Protein AF-A0A5E4D8V1-F1 (afdb_monomer_lite)

Organism: Marmota monax (NCBI:txid9995)

pLDDT: mean 94.9, std 6.69, range [61.16,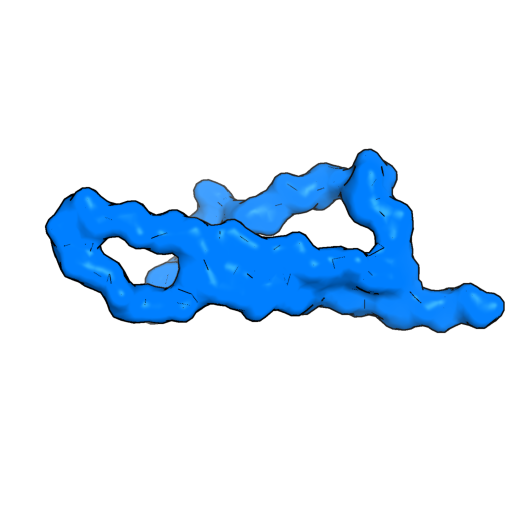 98.25]

InterPro domains:
  IPR007110 Immunoglobulin-like domain [PS50835] (15-50)
  IPR013783 Immunoglobulin-like fold [G3DSA:2.60.40.10] (1-50)
  IPR036179 Immunoglobulin-like domain superfamily [SSF48726] (4-50)
  IPR050199 Immunoglobulin Heavy Variable [PTHR23266] (1-50)

Foldseek 3Di:
DQDDWDKDKDFDDDDDVVDDTDIDIDIDRDDPVVDDDDDWDDDVPGDIDD

Structure (mmCIF, N/CA/C/O backbone):
data_AF-A0A5E4D8V1-F1
#
_entry.id   AF-A0A5E4D8V1-F1
#
loop_
_atom_site.group_PDB
_atom_site.id
_atom_site.type_symbol
_atom_site.label_atom_id
_atom_site.label_alt_id
_atom_site.label_comp_id
_atom_site.label_asym_id
_atom_site.label_entity_id
_atom_site.label_seq_id
_atom_site.pdbx_PDB_ins_code
_atom_site.Cartn_x
_atom_site.Cartn_y
_atom_site.Cartn_z
_atom_site.occupancy
_atom_site.B_iso_or_equiv
_atom_site.auth_seq_id
_atom_site.auth_comp_id
_atom_site.auth_asym_id
_atom_site.auth_atom_id
_atom_site.pdbx_PDB_model_num
ATOM 1 N N . VAL A 1 1 ? 9.435 -3.953 -26.575 1.00 61.16 1 VAL A N 1
ATOM 2 C CA . VAL A 1 1 ? 8.058 -3.598 -26.161 1.00 61.16 1 VAL A CA 1
ATOM 3 C C . VAL A 1 1 ? 8.160 -2.982 -24.782 1.00 61.16 1 VAL A C 1
ATOM 5 O O . VAL A 1 1 ? 8.712 -3.631 -23.907 1.00 61.16 1 VAL A O 1
ATOM 8 N N . GLN A 1 2 ? 7.738 -1.729 -24.621 1.00 67.25 2 GLN A N 1
ATOM 9 C CA . GLN A 1 2 ? 7.644 -1.080 -23.315 1.00 67.25 2 GLN A CA 1
ATOM 10 C C . GLN A 1 2 ? 6.192 -1.221 -22.859 1.00 67.25 2 GLN A C 1
ATOM 12 O O . GLN A 1 2 ? 5.290 -0.762 -23.556 1.00 67.25 2 GLN A O 1
ATOM 17 N N . CYS A 1 3 ? 5.972 -1.939 -21.762 1.00 83.44 3 CYS A N 1
ATOM 18 C CA . CYS A 1 3 ? 4.651 -2.050 -21.156 1.00 83.44 3 CYS A CA 1
ATOM 19 C C . CYS A 1 3 ? 4.367 -0.787 -20.337 1.00 83.44 3 CYS A C 1
ATOM 21 O O . CYS A 1 3 ? 5.282 -0.206 -19.755 1.00 83.44 3 CYS A O 1
ATOM 23 N N . GLU A 1 4 ? 3.109 -0.365 -20.299 1.00 93.94 4 GLU A N 1
ATOM 24 C CA . GLU A 1 4 ? 2.679 0.721 -19.423 1.00 93.94 4 GLU A CA 1
ATOM 25 C C . GLU A 1 4 ? 2.706 0.263 -17.959 1.00 93.94 4 GLU A C 1
ATOM 27 O O . GLU A 1 4 ? 2.387 -0.889 -17.654 1.00 93.94 4 GLU A O 1
ATOM 32 N N . VA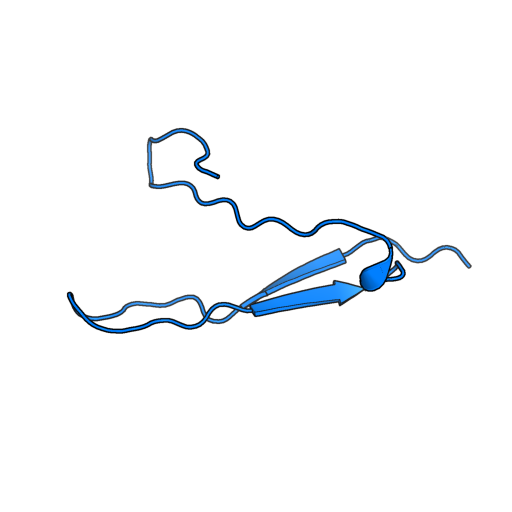L A 1 5 ? 3.101 1.164 -17.058 1.00 95.12 5 VAL A N 1
ATOM 33 C CA . VAL A 1 5 ? 3.100 0.911 -15.614 1.00 95.12 5 VAL A CA 1
ATOM 34 C C . VAL A 1 5 ? 1.665 0.900 -15.107 1.00 95.12 5 VAL A C 1
ATOM 36 O O . VAL A 1 5 ? 0.926 1.858 -15.321 1.00 95.12 5 VAL A O 1
ATOM 39 N N . GLN A 1 6 ? 1.285 -0.153 -14.384 1.00 97.12 6 GLN A N 1
ATOM 40 C CA . GLN A 1 6 ? -0.026 -0.242 -13.743 1.00 97.12 6 GLN A CA 1
ATOM 41 C C . GLN A 1 6 ? 0.073 -0.729 -12.300 1.00 97.12 6 GLN A C 1
ATOM 43 O O . GLN A 1 6 ? 0.817 -1.667 -12.000 1.00 97.12 6 GLN A O 1
ATOM 48 N N . LEU A 1 7 ? -0.732 -0.109 -11.433 1.00 97.06 7 LEU A N 1
ATOM 49 C CA . LEU A 1 7 ? -0.972 -0.498 -10.046 1.00 97.06 7 LEU A CA 1
ATOM 50 C C . LEU A 1 7 ? -2.477 -0.708 -9.860 1.00 97.06 7 LEU A C 1
ATOM 52 O O . LEU A 1 7 ? -3.265 0.187 -10.157 1.00 97.06 7 LEU A O 1
ATOM 56 N N . VAL A 1 8 ? -2.874 -1.888 -9.390 1.00 97.94 8 VAL A N 1
ATOM 57 C CA . VAL A 1 8 ? -4.283 -2.249 -9.189 1.00 97.94 8 VAL A CA 1
ATOM 58 C C . VAL A 1 8 ? -4.511 -2.599 -7.729 1.00 97.94 8 VAL A C 1
ATOM 60 O O . VAL A 1 8 ? -4.005 -3.608 -7.233 1.00 97.94 8 VAL A O 1
ATOM 63 N N . GLU A 1 9 ? -5.288 -1.768 -7.044 1.00 97.94 9 GLU A N 1
ATOM 64 C CA . GLU A 1 9 ? -5.637 -1.957 -5.640 1.00 97.94 9 GLU A CA 1
ATOM 65 C C . GLU A 1 9 ? -6.895 -2.816 -5.476 1.00 97.94 9 GLU A C 1
ATOM 67 O O . GLU A 1 9 ? -7.836 -2.755 -6.269 1.00 97.94 9 GLU A O 1
ATOM 72 N N . SER A 1 10 ? -6.928 -3.630 -4.423 1.00 98.25 10 SER A N 1
ATOM 73 C CA . SER A 1 10 ? -8.093 -4.441 -4.066 1.00 98.25 10 SER A CA 1
ATOM 74 C C . SER A 1 10 ? -8.134 -4.762 -2.569 1.00 98.25 10 SER A C 1
ATOM 76 O O . SER A 1 10 ? -7.185 -4.491 -1.830 1.00 98.25 10 SER A O 1
ATOM 78 N N . GLY A 1 11 ? -9.246 -5.346 -2.110 1.00 96.69 11 GLY A N 1
ATOM 79 C CA . GLY A 1 11 ? -9.468 -5.670 -0.695 1.00 96.69 11 GLY A CA 1
ATOM 80 C C . GLY A 1 11 ? -10.127 -4.549 0.115 1.00 96.69 11 GLY A C 1
ATOM 81 O O . GLY A 1 11 ? -10.215 -4.655 1.333 1.00 96.69 11 GLY A O 1
ATOM 82 N N . GLY A 1 12 ? -10.604 -3.486 -0.542 1.00 96.50 12 GLY A N 1
ATOM 83 C CA . GLY A 1 12 ? -11.453 -2.471 0.086 1.00 96.50 12 GLY A CA 1
ATOM 84 C C . GLY A 1 12 ? -12.828 -3.024 0.484 1.00 96.50 12 GLY A C 1
ATOM 85 O O . GLY A 1 12 ? -13.303 -4.009 -0.081 1.00 96.50 12 GLY A O 1
ATOM 86 N N . GLY A 1 13 ? -13.486 -2.382 1.450 1.00 96.06 13 GLY A N 1
ATOM 87 C CA . GLY A 1 13 ? -14.819 -2.780 1.898 1.00 96.06 13 GLY A CA 1
ATOM 88 C C . GLY A 1 13 ? -15.247 -2.104 3.197 1.00 96.06 13 GLY A C 1
ATOM 89 O O . GLY A 1 13 ? -14.536 -1.258 3.738 1.00 96.06 13 GLY A O 1
ATOM 90 N N . LEU A 1 14 ? -16.419 -2.496 3.699 1.00 96.56 14 LEU A N 1
ATOM 91 C CA . LEU A 1 14 ? -16.892 -2.095 5.021 1.00 96.56 14 LEU A CA 1
ATOM 92 C C . LEU A 1 14 ? -16.402 -3.089 6.073 1.00 96.56 14 LEU A C 1
ATOM 94 O O . LEU A 1 14 ? -16.547 -4.299 5.910 1.00 96.56 14 LEU A O 1
ATOM 98 N N . VAL A 1 15 ? -15.880 -2.568 7.177 1.00 96.88 15 VAL A N 1
ATOM 99 C CA . VAL A 1 15 ? -15.548 -3.348 8.372 1.00 96.88 15 VAL A CA 1
ATOM 100 C C . VAL A 1 15 ? -16.217 -2.736 9.588 1.00 96.88 15 VAL A C 1
ATOM 102 O O . VAL A 1 15 ? -16.449 -1.528 9.645 1.00 96.88 15 VAL A O 1
ATOM 105 N N . GLN A 1 16 ? -16.527 -3.581 10.568 1.00 97.81 16 GLN A N 1
ATOM 106 C CA . GLN A 1 16 ? -17.007 -3.104 11.858 1.00 97.81 16 GLN A CA 1
ATOM 107 C C . GLN A 1 16 ? -15.896 -2.340 12.594 1.00 97.81 16 GLN A C 1
ATOM 109 O O . GLN A 1 16 ? -14.714 -2.645 12.397 1.00 97.81 16 GLN A O 1
ATOM 114 N N . PRO A 1 17 ? -16.244 -1.389 13.478 1.00 97.69 17 PRO A N 1
ATOM 115 C CA . PRO A 1 17 ? -15.271 -0.765 14.366 1.00 97.69 17 PRO A CA 1
ATOM 116 C C . PRO A 1 17 ? -14.482 -1.824 15.151 1.00 97.69 17 PRO A C 1
ATOM 118 O O . PRO A 1 17 ? -15.066 -2.721 15.753 1.00 97.69 17 PRO A O 1
ATOM 121 N N . GLY A 1 18 ? -13.149 -1.740 15.118 1.00 97.19 18 GLY A N 1
ATOM 122 C CA . GLY A 1 18 ? -12.251 -2.723 15.744 1.00 97.19 18 GLY A CA 1
ATOM 123 C C . GLY A 1 18 ? -11.967 -3.979 14.908 1.00 97.19 18 GLY A C 1
ATOM 124 O O . GLY A 1 18 ? -11.140 -4.795 15.308 1.00 97.19 18 GLY A O 1
ATOM 125 N N . GLY A 1 19 ? -12.604 -4.137 13.745 1.00 97.12 19 GLY A N 1
ATOM 126 C CA . GLY A 1 19 ? -12.273 -5.184 12.780 1.00 97.12 19 GLY A CA 1
ATOM 127 C C . GLY A 1 19 ? -10.978 -4.899 12.013 1.00 97.12 19 GLY A C 1
ATOM 128 O O . GLY A 1 19 ? -10.464 -3.781 12.007 1.00 97.12 19 GLY A O 1
ATOM 129 N N . SER A 1 20 ? -10.454 -5.917 11.330 1.00 97.25 20 SER A N 1
ATOM 130 C CA . SER A 1 20 ? -9.290 -5.786 10.445 1.00 97.25 20 SER A CA 1
ATOM 131 C C . SER A 1 20 ? -9.700 -5.874 8.978 1.00 97.25 20 SER A C 1
ATOM 133 O O . SER A 1 20 ? -10.566 -6.668 8.616 1.00 97.25 20 SER A O 1
ATOM 135 N N . LEU A 1 21 ? -9.037 -5.086 8.132 1.00 96.81 21 LEU A N 1
ATOM 136 C CA . LEU A 1 21 ? -9.160 -5.132 6.678 1.00 96.81 21 LEU A CA 1
ATOM 137 C C . LEU A 1 21 ? -7.775 -5.359 6.071 1.00 96.81 21 LEU A C 1
ATOM 139 O O . LEU A 1 21 ? -6.790 -4.805 6.559 1.00 96.81 21 LEU A O 1
ATOM 143 N N . ARG A 1 22 ? -7.697 -6.153 5.001 1.00 97.56 22 ARG A N 1
ATOM 144 C CA . ARG A 1 22 ? -6.459 -6.369 4.250 1.00 97.56 22 ARG A CA 1
ATOM 145 C C . ARG A 1 22 ? -6.600 -5.788 2.852 1.00 97.56 22 ARG A C 1
ATOM 147 O O . ARG A 1 22 ? -7.395 -6.280 2.059 1.00 97.56 22 ARG A O 1
ATOM 154 N N . LEU A 1 23 ? -5.758 -4.807 2.554 1.00 97.94 23 LEU A N 1
ATOM 155 C CA . LEU A 1 23 ? -5.590 -4.264 1.212 1.00 97.94 23 LEU A CA 1
ATOM 156 C C . LEU A 1 23 ? -4.472 -5.007 0.470 1.00 97.94 23 LEU A C 1
ATOM 158 O O . LEU A 1 23 ? -3.591 -5.619 1.082 1.00 97.94 23 LEU A O 1
ATOM 162 N N . SER A 1 24 ? -4.512 -4.965 -0.857 1.00 97.88 24 SER A N 1
ATOM 163 C CA . SER A 1 24 ? -3.442 -5.464 -1.723 1.00 97.88 24 SER A CA 1
ATOM 164 C C . SER A 1 24 ? -3.293 -4.592 -2.964 1.00 97.88 24 SER A C 1
ATOM 166 O O . SER A 1 24 ? -4.263 -3.976 -3.397 1.00 97.88 24 SER A O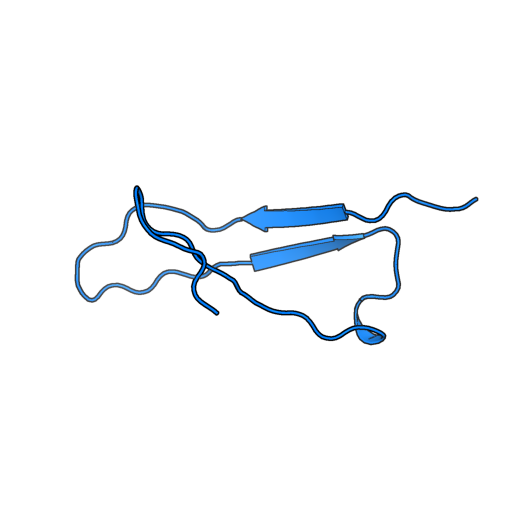 1
ATOM 168 N N . CYS A 1 25 ? -2.080 -4.538 -3.515 1.00 97.12 25 CYS A N 1
ATOM 169 C CA . CYS A 1 25 ? -1.749 -3.798 -4.728 1.00 97.12 25 CYS A CA 1
ATOM 170 C C . CYS A 1 25 ? -0.961 -4.721 -5.664 1.00 97.12 25 CYS A C 1
ATOM 172 O O . CYS A 1 25 ? 0.085 -5.246 -5.279 1.00 97.12 25 CYS A O 1
ATOM 174 N N . ALA A 1 26 ? -1.488 -4.961 -6.864 1.00 97.00 26 ALA A N 1
ATOM 175 C CA . ALA A 1 26 ? -0.809 -5.709 -7.913 1.00 97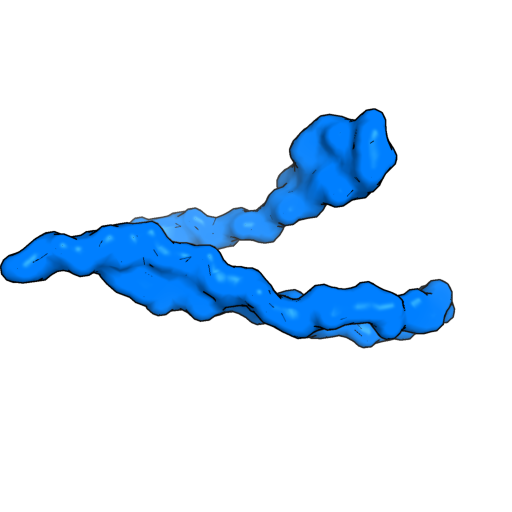.00 26 ALA A CA 1
ATOM 176 C C . ALA A 1 26 ? -0.106 -4.738 -8.865 1.00 97.00 26 ALA A C 1
ATOM 178 O O . ALA A 1 26 ? -0.727 -3.797 -9.355 1.00 97.00 26 ALA A O 1
ATOM 179 N N . ALA A 1 27 ? 1.173 -4.987 -9.140 1.00 96.44 27 ALA A N 1
ATOM 180 C CA . ALA A 1 27 ? 1.997 -4.151 -10.002 1.00 96.44 27 ALA A CA 1
ATOM 181 C C . ALA A 1 27 ? 2.370 -4.877 -11.297 1.00 96.44 27 ALA A C 1
ATOM 183 O O . ALA A 1 27 ? 2.687 -6.067 -11.284 1.00 96.44 27 ALA A O 1
ATOM 184 N N . SER A 1 28 ? 2.357 -4.155 -12.415 1.00 95.62 28 SER A N 1
ATOM 185 C CA . SER A 1 28 ? 2.774 -4.674 -13.719 1.00 95.62 28 SER A CA 1
ATOM 186 C C . SER A 1 28 ? 3.381 -3.574 -14.589 1.00 95.62 28 SER A C 1
ATOM 188 O O . SER A 1 28 ? 3.205 -2.386 -14.321 1.00 95.62 28 SER A O 1
ATOM 190 N N . GLY A 1 29 ? 4.141 -3.973 -15.610 1.00 95.31 29 GLY A N 1
ATOM 191 C CA . GLY A 1 29 ? 4.826 -3.043 -16.515 1.00 95.31 29 GLY A CA 1
ATOM 192 C C . GLY A 1 29 ? 6.194 -2.552 -16.030 1.00 95.31 29 GLY A C 1
ATOM 193 O O . GLY A 1 29 ? 6.867 -1.833 -16.760 1.00 95.31 29 GLY A O 1
ATOM 194 N N . PHE A 1 30 ? 6.634 -2.971 -14.840 1.00 94.06 30 PHE A N 1
ATOM 195 C CA . PHE A 1 30 ? 7.957 -2.678 -14.285 1.00 94.06 30 PHE A CA 1
ATOM 196 C C . PHE A 1 30 ? 8.398 -3.764 -13.293 1.00 94.06 30 PHE A C 1
ATOM 198 O O . PHE A 1 30 ? 7.587 -4.578 -12.840 1.00 94.06 30 PHE A O 1
ATOM 205 N N . THR A 1 31 ? 9.685 -3.772 -12.946 1.00 94.75 31 THR A N 1
ATOM 206 C CA . THR A 1 31 ? 10.223 -4.622 -11.880 1.00 94.75 31 THR A CA 1
ATOM 207 C C . THR A 1 31 ? 9.858 -4.019 -10.528 1.00 94.75 31 THR A C 1
ATOM 209 O O . THR A 1 31 ? 10.439 -3.026 -10.097 1.00 94.75 31 THR A O 1
ATOM 212 N N . PHE A 1 32 ? 8.885 -4.624 -9.849 1.00 93.38 32 PHE A N 1
ATOM 213 C CA . PHE A 1 32 ? 8.347 -4.118 -8.583 1.00 93.38 32 PHE A CA 1
ATOM 214 C C . PHE A 1 32 ? 9.413 -3.879 -7.503 1.00 93.38 32 PHE A C 1
ATOM 216 O O . PHE A 1 32 ? 9.334 -2.902 -6.769 1.00 93.38 32 PHE A O 1
ATOM 223 N N . SER A 1 33 ? 10.421 -4.751 -7.419 1.00 94.62 33 SER A N 1
ATOM 224 C CA . SER A 1 33 ? 11.475 -4.680 -6.399 1.00 94.62 33 SER A CA 1
ATOM 225 C C . SER A 1 33 ? 12.442 -3.509 -6.562 1.00 94.62 33 SER A C 1
ATOM 227 O O . SER A 1 33 ? 13.183 -3.219 -5.627 1.00 94.62 33 SER A O 1
ATOM 229 N N . ASP A 1 34 ? 12.449 -2.850 -7.720 1.00 96.06 34 ASP A N 1
ATOM 230 C CA . ASP A 1 34 ? 13.397 -1.771 -8.012 1.00 96.06 34 ASP A CA 1
ATOM 231 C C . ASP A 1 34 ? 12.925 -0.418 -7.449 1.00 96.06 34 ASP A C 1
ATOM 233 O O . ASP A 1 34 ? 13.659 0.569 -7.502 1.00 96.06 34 ASP A O 1
ATOM 237 N N . TYR A 1 35 ? 11.708 -0.361 -6.894 1.00 94.81 35 TYR A N 1
ATOM 238 C CA . TYR A 1 35 ? 11.065 0.867 -6.436 1.00 94.81 35 TYR A CA 1
ATOM 239 C C . TYR A 1 35 ? 10.538 0.741 -5.006 1.00 94.81 35 TYR A C 1
ATOM 241 O O . TYR A 1 35 ? 10.054 -0.308 -4.577 1.00 94.81 35 TYR A O 1
ATOM 249 N N . TYR A 1 36 ? 10.585 1.853 -4.269 1.00 95.69 36 TYR A N 1
ATOM 250 C CA . TYR A 1 36 ? 9.852 1.966 -3.015 1.00 95.69 36 TYR A CA 1
ATOM 251 C C . TYR A 1 36 ? 8.359 2.066 -3.292 1.00 95.69 36 TYR A C 1
ATOM 253 O O . TYR A 1 36 ? 7.917 2.817 -4.162 1.00 95.69 36 TYR A O 1
ATOM 261 N N . MET A 1 37 ? 7.593 1.327 -2.501 1.00 95.00 37 MET A N 1
ATOM 262 C CA . MET A 1 37 ? 6.143 1.318 -2.577 1.00 95.00 37 MET A CA 1
ATOM 263 C C . MET A 1 37 ? 5.571 1.957 -1.323 1.00 95.00 37 MET A C 1
ATOM 265 O O . MET A 1 37 ? 6.029 1.693 -0.209 1.00 95.00 37 MET A O 1
ATOM 269 N N . HIS A 1 38 ? 4.557 2.789 -1.518 1.00 95.56 38 HIS A N 1
ATOM 270 C CA . HIS A 1 38 ? 3.932 3.563 -0.458 1.00 95.56 38 HIS A CA 1
ATOM 271 C C . HIS A 1 38 ? 2.425 3.354 -0.494 1.00 95.56 38 HIS A C 1
ATOM 273 O O . HIS A 1 38 ? 1.837 3.218 -1.566 1.00 95.56 38 HIS A O 1
ATOM 279 N N . TRP A 1 39 ? 1.818 3.340 0.687 1.00 96.62 39 TRP A N 1
ATOM 280 C CA . TRP A 1 39 ? 0.374 3.429 0.836 1.00 96.62 39 TRP A CA 1
ATOM 281 C C . TRP A 1 39 ? 0.039 4.874 1.162 1.00 96.62 39 TRP A C 1
ATOM 283 O O . TRP A 1 39 ? 0.709 5.485 1.981 1.00 96.62 39 TRP A O 1
ATOM 293 N N . VAL A 1 40 ? -0.974 5.419 0.502 1.00 97.31 40 VAL A N 1
ATOM 294 C CA . VAL A 1 40 ? -1.467 6.772 0.754 1.00 97.31 40 VAL A CA 1
ATOM 295 C C . VAL A 1 40 ? -2.975 6.664 0.861 1.00 97.31 40 VAL A C 1
ATOM 297 O O . VAL A 1 40 ? -3.607 5.969 0.067 1.00 97.31 40 VAL A O 1
ATOM 300 N N . ARG A 1 41 ? -3.569 7.333 1.845 1.00 96.31 41 ARG A N 1
ATOM 301 C CA . ARG A 1 41 ? -5.02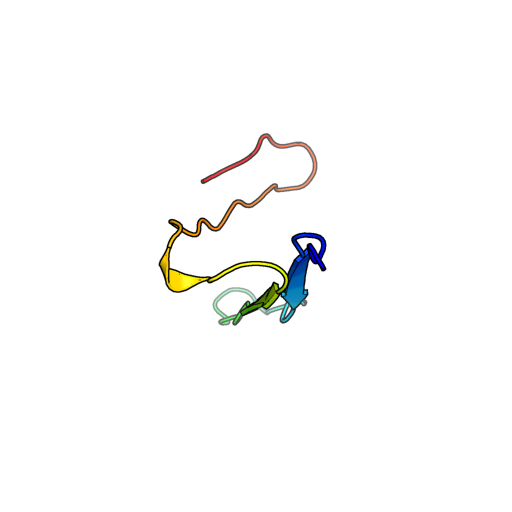2 7.356 2.017 1.00 96.31 41 ARG A CA 1
ATOM 302 C C . ARG A 1 41 ? -5.554 8.774 1.952 1.00 96.31 41 ARG A C 1
ATOM 304 O O . ARG A 1 41 ? -4.875 9.736 2.295 1.00 96.31 41 ARG A O 1
ATOM 311 N N . GLN A 1 42 ? -6.814 8.888 1.563 1.00 97.69 42 GLN A N 1
ATOM 312 C CA . GLN A 1 42 ? -7.536 10.147 1.571 1.00 97.69 42 GLN A CA 1
ATOM 313 C C . GLN A 1 42 ? -8.932 9.915 2.132 1.00 97.69 42 GLN A C 1
ATOM 315 O O . GLN A 1 42 ? -9.740 9.196 1.545 1.00 97.69 42 GLN A O 1
ATOM 320 N N . ALA A 1 43 ? -9.227 10.531 3.274 1.00 97.12 43 ALA A N 1
ATOM 321 C CA . ALA A 1 43 ? -10.594 10.569 3.771 1.00 97.12 43 ALA A CA 1
ATOM 322 C C . ALA A 1 43 ? -11.424 11.586 2.958 1.00 97.12 43 ALA A C 1
ATOM 324 O O . ALA A 1 43 ? -10.876 12.596 2.503 1.00 97.12 43 ALA A O 1
ATOM 325 N N . PRO A 1 44 ? -12.745 11.381 2.798 1.00 97.62 44 PRO A N 1
ATOM 326 C CA . PRO A 1 44 ? -13.604 12.334 2.098 1.00 97.62 44 PRO A CA 1
ATOM 327 C C . PRO A 1 44 ? -13.458 13.759 2.659 1.00 97.62 44 PRO A C 1
ATOM 329 O O . PRO A 1 44 ? -13.613 13.986 3.859 1.00 97.62 44 PRO A O 1
ATOM 332 N N . GLY A 1 45 ? -13.134 14.724 1.794 1.00 98.00 45 GLY A N 1
ATOM 333 C CA . GLY A 1 45 ? -12.945 16.132 2.172 1.00 98.00 45 GLY A CA 1
ATOM 334 C C . GLY A 1 45 ? -11.636 16.454 2.911 1.00 98.00 45 GLY A C 1
ATOM 335 O O . GLY A 1 45 ? -11.509 17.553 3.452 1.00 98.00 45 GLY A O 1
ATOM 336 N N . LYS A 1 46 ? -10.668 15.529 2.963 1.00 97.25 46 LYS A N 1
ATOM 337 C CA . LYS A 1 46 ? -9.342 15.728 3.576 1.00 97.25 46 LYS A CA 1
ATOM 338 C C . LYS A 1 46 ? -8.215 15.655 2.538 1.00 97.25 46 LYS A C 1
ATOM 340 O O . LYS A 1 46 ? -8.425 15.245 1.396 1.00 97.25 46 LYS A O 1
ATOM 345 N N . GLY A 1 47 ? -7.024 16.102 2.939 1.00 97.19 47 GLY A N 1
ATOM 346 C CA . GLY A 1 47 ? -5.802 15.968 2.144 1.00 97.19 47 GLY A CA 1
ATOM 347 C C . GLY A 1 47 ? -5.297 14.525 2.085 1.00 97.19 47 GLY A C 1
ATOM 348 O O . GLY A 1 47 ? -5.851 13.636 2.732 1.00 97.19 47 GLY A O 1
ATOM 349 N N . LEU A 1 48 ? -4.243 14.311 1.298 1.00 97.19 48 LEU A N 1
ATOM 350 C CA . LEU A 1 48 ? -3.534 13.034 1.249 1.00 97.19 48 LEU A CA 1
ATOM 351 C C . LEU A 1 48 ? -2.771 12.810 2.560 1.00 97.19 48 LEU A C 1
ATOM 353 O O . LEU A 1 48 ? -2.098 13.716 3.052 1.00 97.19 48 LEU A O 1
ATOM 357 N N . GLU A 1 49 ? -2.865 11.597 3.092 1.00 96.88 49 GLU A N 1
ATOM 358 C CA . GLU A 1 49 ? -2.134 11.126 4.267 1.00 96.88 49 GLU A CA 1
ATOM 359 C C . GLU A 1 49 ? -1.236 9.958 3.859 1.00 96.88 49 GLU A C 1
ATOM 361 O O . GLU A 1 49 ? -1.687 9.049 3.157 1.00 96.88 49 GLU A O 1
ATOM 366 N N . TRP A 1 50 ? 0.022 10.013 4.293 1.00 91.31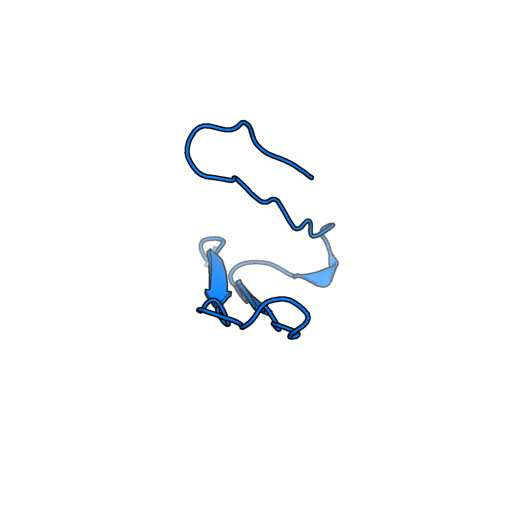 50 TRP A N 1
ATOM 367 C CA . TRP A 1 50 ? 1.045 8.994 4.054 1.00 91.31 50 TRP A CA 1
ATOM 368 C C . TRP A 1 50 ? 1.021 7.927 5.151 1.00 91.31 50 TRP A C 1
ATOM 370 O O . TRP A 1 50 ? 0.817 8.311 6.327 1.00 91.31 50 TRP A O 1
#

Radius of gyration: 14.32 Å; chains: 1; bounding box: 30×22×42 Å

Secondary structure (DSSP, 8-state):
-PPPPEEEEE------TT-----EEEEESS-GGGS-----EE-TTS-EE-

Sequence (50 aa):
VQCEVQLVESGGGLVQPGGSLRLSCAASGFTFSDYYMHWVRQAPGKGLEW